Protein AF-A0A2W6DLB9-F1 (afdb_monomer)

Radius of gyration: 45.78 Å; Cα contacts (8 Å, |Δi|>4): 29; chains: 1; bounding box: 56×31×161 Å

Sequence (102 aa):
MRQTSEHCGEDTTGPRSRTVSHTREPVITGHLIYGLPRWHAYVLGLGTRPAVVRFQPGHHRAAAQLRRLDRDLAAQ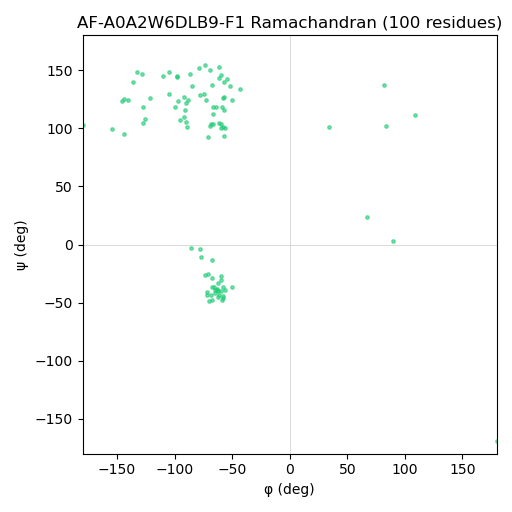RDQAPKPTASPKLVSVPSGAGRQEAA

Nearest PDB structures (foldseek):
  6yi5-assembly1_D  TM=2.978E-01  e=8.605E+00  Influenza C virus (C/Johannesburg/1/66)

Secondary structure (DSSP, 8-state):
--------------------------SS-HHHHHTSP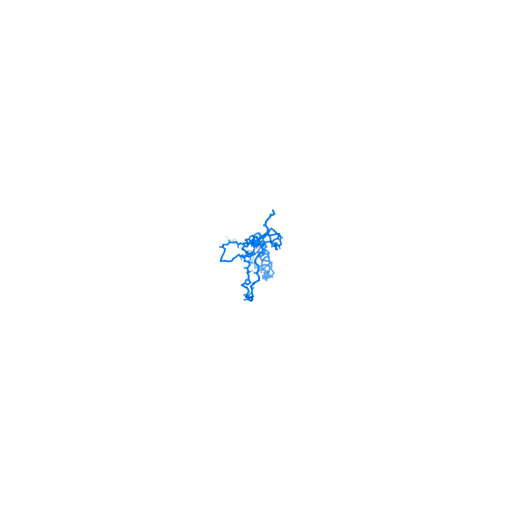TTEEEESSSSSS-EEEE---HHHHHHHHHHHHHHHHHHHHHTSPP--------------------

Mean predicted aligned error: 19.24 Å

Solvent-accessible surface area (backbone atoms only — not comparable to full-atom values): 7352 Å² total; per-residue (Å²): 144,83,87,87,90,80,82,90,85,82,91,70,91,67,81,79,82,76,85,81,80,88,78,90,73,73,94,72,47,73,68,61,65,72,68,47,60,91,54,51,45,83,43,76,78,87,52,99,56,78,43,80,43,81,59,75,62,66,67,61,54,52,54,55,50,50,56,48,52,55,49,52,52,51,53,51,61,74,63,51,76,74,88,76,73,79,81,80,78,77,79,74,82,81,87,77,86,82,90,79,89,131

Structure (mmCIF, N/CA/C/O backbone):
data_AF-A0A2W6DLB9-F1
#
_entry.id   AF-A0A2W6DLB9-F1
#
loop_
_atom_site.group_PDB
_atom_site.id
_atom_site.type_symbol
_atom_site.label_atom_id
_atom_site.label_alt_id
_atom_site.label_comp_id
_atom_site.label_asym_id
_atom_site.label_entity_id
_atom_site.label_seq_id
_atom_site.pdbx_PDB_ins_code
_atom_site.Cartn_x
_atom_site.Cartn_y
_atom_site.Cartn_z
_atom_site.occupancy
_atom_site.B_iso_or_equiv
_atom_site.auth_seq_id
_atom_site.auth_comp_id
_atom_site.auth_asym_id
_atom_site.auth_atom_id
_atom_site.pdbx_PDB_model_num
ATOM 1 N N . MET A 1 1 ? 26.158 7.597 -64.276 1.00 46.66 1 MET A N 1
ATOM 2 C CA . MET A 1 1 ? 25.719 6.495 -65.156 1.00 46.66 1 MET A CA 1
ATOM 3 C C . MET A 1 1 ? 26.923 5.618 -65.475 1.00 46.66 1 MET A C 1
ATOM 5 O O . MET A 1 1 ? 27.671 5.964 -66.374 1.00 46.66 1 MET A O 1
ATOM 9 N N . ARG A 1 2 ? 27.153 4.553 -64.695 1.00 45.69 2 ARG A N 1
ATOM 10 C CA . ARG A 1 2 ? 27.966 3.381 -65.066 1.00 45.69 2 ARG A CA 1
ATOM 11 C C . ARG A 1 2 ? 27.461 2.194 -64.243 1.00 45.69 2 ARG A C 1
ATOM 13 O O . ARG A 1 2 ? 27.724 2.113 -63.050 1.00 45.69 2 ARG A O 1
ATOM 20 N N . GLN A 1 3 ? 26.638 1.369 -64.883 1.00 43.78 3 GLN A N 1
ATOM 21 C CA . GLN A 1 3 ? 26.294 0.020 -64.445 1.00 43.78 3 GLN A CA 1
ATOM 22 C C . GLN A 1 3 ? 27.393 -0.917 -64.955 1.00 43.78 3 GLN A C 1
ATOM 24 O O . GLN A 1 3 ? 27.790 -0.802 -66.114 1.00 43.78 3 GLN A O 1
ATOM 29 N N . THR A 1 4 ? 27.850 -1.845 -64.122 1.00 52.97 4 THR A N 1
ATOM 30 C CA . THR A 1 4 ? 28.565 -3.044 -64.572 1.00 52.97 4 THR A CA 1
ATOM 31 C C . THR A 1 4 ? 27.835 -4.242 -63.992 1.00 52.97 4 THR A C 1
ATOM 33 O O . THR A 1 4 ? 27.812 -4.450 -62.781 1.00 52.97 4 THR A O 1
ATOM 36 N N . SER A 1 5 ? 27.145 -4.945 -64.882 1.00 58.06 5 SER A N 1
ATOM 37 C CA . SER A 1 5 ? 26.423 -6.185 -64.642 1.00 58.06 5 SER A CA 1
ATOM 38 C C . SER A 1 5 ? 27.358 -7.373 -64.836 1.00 58.06 5 SER A C 1
ATOM 40 O O . SER A 1 5 ? 27.878 -7.532 -65.936 1.00 58.06 5 SER A O 1
ATOM 42 N N . GLU A 1 6 ? 27.490 -8.236 -63.835 1.00 50.28 6 GLU A N 1
ATOM 43 C CA . GLU A 1 6 ? 28.024 -9.600 -63.968 1.00 50.28 6 GLU A CA 1
ATOM 44 C C . GLU A 1 6 ? 27.217 -10.458 -62.977 1.00 50.28 6 GLU A C 1
ATOM 46 O O . GLU A 1 6 ? 27.217 -10.182 -61.783 1.00 50.28 6 GLU A O 1
ATOM 51 N N . HIS A 1 7 ? 26.153 -11.111 -63.442 1.00 36.47 7 HIS A N 1
ATOM 52 C CA . HIS A 1 7 ? 26.039 -12.483 -63.961 1.00 36.47 7 HIS A CA 1
ATOM 53 C C . HIS A 1 7 ? 25.899 -13.572 -62.878 1.00 36.47 7 HIS A C 1
ATOM 55 O O . HIS A 1 7 ? 26.526 -13.538 -61.828 1.00 36.47 7 HIS A O 1
ATOM 61 N N . CYS A 1 8 ? 24.976 -14.487 -63.185 1.00 41.88 8 CYS A N 1
ATOM 62 C CA . CYS A 1 8 ? 24.370 -15.547 -62.382 1.00 41.88 8 CYS A CA 1
ATOM 63 C C . CYS A 1 8 ? 25.359 -16.510 -61.707 1.00 41.88 8 CYS A C 1
ATOM 65 O O . CYS A 1 8 ? 26.323 -16.949 -62.329 1.00 41.88 8 CYS A O 1
ATOM 67 N N . GLY A 1 9 ? 25.023 -16.916 -60.479 1.00 42.41 9 GLY A N 1
ATOM 68 C CA . GLY A 1 9 ? 25.630 -18.031 -59.760 1.00 42.41 9 GLY A CA 1
ATOM 69 C C . GLY A 1 9 ? 24.586 -18.730 -58.884 1.00 42.41 9 GLY A C 1
ATOM 70 O O . GLY A 1 9 ? 23.901 -18.093 -58.089 1.00 42.41 9 GLY A O 1
ATOM 71 N N . GLU A 1 10 ? 24.463 -20.026 -59.128 1.00 50.53 10 GLU A N 1
ATOM 72 C CA . GLU A 1 10 ? 23.517 -21.030 -58.642 1.00 50.53 10 GLU A CA 1
ATOM 73 C C . GLU A 1 10 ? 23.696 -21.374 -57.146 1.00 50.53 10 GLU A C 1
ATOM 75 O O . GLU A 1 10 ? 24.794 -21.277 -56.604 1.00 50.53 10 GLU A O 1
ATOM 80 N N . ASP A 1 11 ? 22.587 -21.749 -56.503 1.00 58.72 11 ASP A N 1
ATOM 81 C CA . ASP A 1 11 ? 22.421 -22.399 -55.195 1.00 58.72 11 ASP A CA 1
ATOM 82 C C . ASP A 1 11 ? 23.394 -22.076 -54.051 1.00 58.72 11 ASP A C 1
ATOM 84 O O . ASP A 1 11 ? 24.416 -22.721 -53.835 1.00 58.72 11 ASP A O 1
ATOM 88 N N . THR A 1 12 ? 22.939 -21.214 -53.141 1.00 51.41 12 THR A N 1
ATOM 89 C CA . THR A 1 12 ? 23.226 -21.383 -51.711 1.00 51.41 12 THR A CA 1
ATOM 90 C C . THR A 1 12 ? 22.018 -20.933 -50.900 1.00 51.41 12 THR A C 1
ATOM 92 O O . THR A 1 12 ? 21.535 -19.810 -51.031 1.00 51.41 12 THR A O 1
ATOM 95 N N . THR A 1 13 ? 21.520 -21.816 -50.028 1.00 63.22 13 THR A N 1
ATOM 96 C CA . THR A 1 13 ? 20.653 -21.428 -48.908 1.00 63.22 13 THR A CA 1
ATOM 97 C C . THR A 1 13 ? 21.430 -20.408 -48.082 1.00 63.22 13 THR A C 1
ATOM 99 O O . THR A 1 13 ? 22.273 -20.763 -47.261 1.00 63.22 13 THR A O 1
ATOM 102 N N . GLY A 1 14 ? 21.216 -19.128 -48.381 1.00 57.25 14 GLY A N 1
ATOM 103 C CA . GLY A 1 14 ? 21.934 -18.040 -47.742 1.00 57.25 14 GLY A CA 1
ATOM 104 C C . GLY A 1 14 ? 21.646 -18.035 -46.240 1.00 57.25 14 GLY A C 1
ATOM 105 O O . GLY A 1 14 ? 20.516 -18.332 -45.829 1.00 57.25 14 GLY A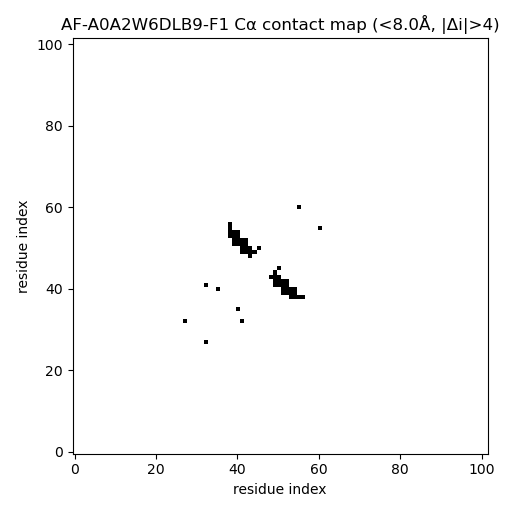 O 1
ATOM 106 N N . PRO A 1 15 ? 22.631 -17.704 -45.390 1.00 63.59 15 PRO A N 1
ATOM 107 C CA . PRO A 1 15 ? 22.380 -17.536 -43.970 1.00 63.59 15 PRO A CA 1
ATOM 108 C C . PRO A 1 15 ? 21.300 -16.463 -43.808 1.00 63.59 15 PRO A C 1
ATOM 110 O O . PRO A 1 15 ? 21.499 -15.312 -44.192 1.00 63.59 15 PRO A O 1
ATOM 113 N N . ARG A 1 16 ? 20.131 -16.838 -43.268 1.00 67.12 16 ARG A N 1
ATOM 114 C CA . ARG A 1 16 ? 19.078 -15.877 -42.913 1.00 67.12 16 ARG A CA 1
ATOM 115 C C . ARG A 1 16 ? 19.677 -14.917 -41.892 1.00 67.12 16 ARG A C 1
ATOM 117 O O . ARG A 1 16 ? 19.797 -15.256 -40.716 1.00 67.12 16 ARG A O 1
ATOM 124 N N . SER A 1 17 ? 20.086 -13.736 -42.343 1.00 67.56 17 SER A N 1
ATOM 125 C CA . SER A 1 17 ? 20.587 -12.679 -41.475 1.00 67.56 17 SER A CA 1
ATOM 126 C C . SER A 1 17 ? 19.472 -12.285 -40.510 1.00 67.56 17 SER A C 1
ATOM 128 O O . SER A 1 17 ? 18.491 -11.648 -40.888 1.00 67.56 17 SER A O 1
ATOM 130 N N . ARG A 1 18 ? 19.587 -12.716 -39.253 1.00 74.00 18 ARG A N 1
ATOM 131 C CA . ARG A 1 18 ? 18.703 -12.282 -38.174 1.00 74.00 18 ARG A CA 1
ATOM 132 C C . ARG A 1 18 ? 19.317 -11.035 -37.555 1.00 74.00 18 ARG A C 1
ATOM 134 O O . ARG A 1 18 ? 20.248 -11.133 -36.762 1.00 74.00 18 ARG A O 1
ATOM 141 N N . THR A 1 19 ? 18.800 -9.868 -37.915 1.00 72.69 19 THR A N 1
ATOM 142 C CA . THR A 1 19 ? 19.166 -8.613 -37.256 1.00 72.69 19 THR A CA 1
ATOM 143 C C . THR A 1 19 ? 18.654 -8.656 -35.818 1.00 72.69 19 THR A C 1
ATOM 145 O O . THR A 1 19 ? 17.447 -8.694 -35.583 1.00 72.69 19 THR A O 1
ATOM 148 N N . VAL A 1 20 ? 19.565 -8.705 -34.847 1.00 75.62 20 VAL A N 1
ATOM 149 C CA . VAL A 1 20 ? 19.229 -8.612 -33.422 1.00 75.62 20 VAL A CA 1
ATOM 150 C C . VAL A 1 20 ? 19.389 -7.156 -33.007 1.00 75.62 20 VAL A C 1
ATOM 152 O O . VAL A 1 20 ? 20.502 -6.646 -32.919 1.00 75.62 20 VAL A O 1
ATOM 155 N N . SER A 1 21 ? 18.274 -6.467 -32.779 1.00 73.06 21 SER A N 1
ATOM 156 C CA . SER A 1 21 ? 18.275 -5.119 -32.213 1.00 73.06 21 SER A CA 1
ATOM 157 C C . SER A 1 21 ? 18.206 -5.201 -30.690 1.00 73.06 21 SER A C 1
ATOM 159 O O . SER A 1 21 ? 17.255 -5.754 -30.136 1.00 73.06 21 SER A O 1
ATOM 161 N N . HIS A 1 22 ? 19.196 -4.631 -30.009 1.00 72.50 22 HIS A N 1
ATOM 162 C CA . HIS A 1 22 ? 19.159 -4.453 -28.562 1.00 72.50 22 HIS A CA 1
ATOM 163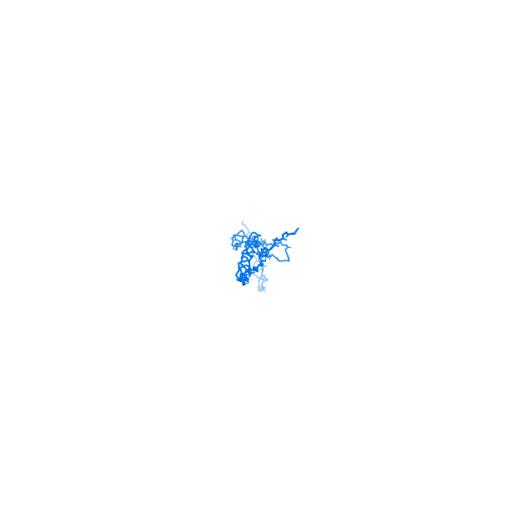 C C . HIS A 1 22 ? 18.536 -3.096 -28.234 1.00 72.50 22 HIS A C 1
ATOM 165 O O . HIS A 1 22 ? 19.185 -2.062 -28.384 1.00 72.50 22 HIS A O 1
ATOM 171 N N . TH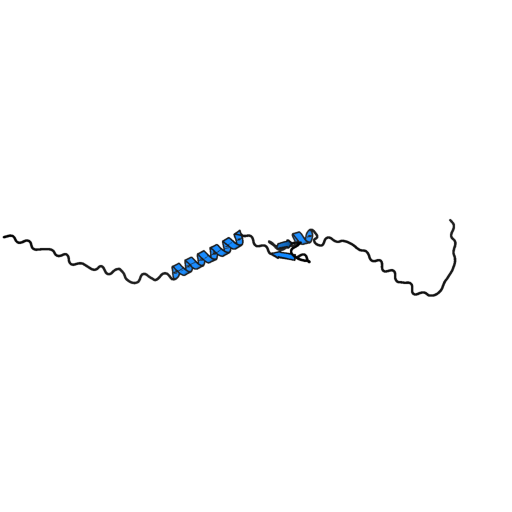R A 1 23 ? 17.294 -3.103 -27.758 1.00 75.62 23 THR A N 1
ATOM 172 C CA . THR A 1 23 ? 16.613 -1.897 -27.269 1.00 75.62 23 THR A CA 1
ATOM 173 C C . THR A 1 23 ? 16.580 -1.929 -25.746 1.00 75.62 23 THR A C 1
ATOM 175 O O . THR A 1 23 ? 16.202 -2.935 -25.146 1.00 75.62 23 THR A O 1
ATOM 178 N N . ARG A 1 24 ? 16.998 -0.834 -25.100 1.00 77.31 24 ARG A N 1
ATOM 179 C CA . ARG A 1 24 ? 16.809 -0.645 -23.657 1.00 77.31 24 ARG A CA 1
ATOM 180 C C . ARG A 1 24 ? 15.491 0.082 -23.435 1.00 77.31 24 ARG A C 1
ATOM 182 O O . ARG A 1 24 ? 15.389 1.262 -23.753 1.00 77.31 24 ARG A O 1
ATOM 189 N N . GLU A 1 25 ? 14.507 -0.619 -22.889 1.00 72.06 25 GLU A N 1
ATOM 190 C CA . GLU A 1 25 ? 13.215 -0.036 -22.532 1.00 72.06 25 GLU A CA 1
ATOM 191 C C . GLU A 1 25 ? 13.166 0.308 -21.038 1.00 72.06 25 GLU A C 1
ATOM 193 O O . GLU A 1 25 ? 13.756 -0.402 -20.213 1.00 72.06 25 GLU A O 1
ATOM 198 N N . PRO A 1 26 ? 12.477 1.395 -20.654 1.00 68.62 26 PRO A N 1
ATOM 199 C CA . PRO A 1 26 ? 12.244 1.685 -19.251 1.00 68.62 26 PRO A CA 1
ATOM 200 C C . PRO A 1 26 ? 11.382 0.576 -18.635 1.00 68.62 26 PRO A C 1
ATOM 202 O O . PRO A 1 26 ? 10.229 0.393 -19.011 1.00 68.62 26 PRO A O 1
ATOM 205 N N . VAL A 1 27 ? 11.932 -0.122 -17.636 1.00 69.25 27 VAL A N 1
ATOM 206 C CA . VAL A 1 27 ? 11.240 -1.195 -16.892 1.00 69.25 27 VAL A CA 1
ATOM 207 C C . VAL A 1 27 ? 9.971 -0.680 -16.199 1.00 69.25 27 VAL A C 1
ATOM 209 O O . VAL A 1 27 ? 9.026 -1.434 -15.987 1.00 69.25 27 VAL A O 1
ATOM 212 N N . ILE A 1 28 ? 9.940 0.612 -15.856 1.00 66.88 28 ILE A N 1
ATOM 213 C CA . ILE A 1 28 ? 8.775 1.286 -15.283 1.00 66.88 28 ILE A CA 1
ATOM 214 C C . ILE A 1 28 ? 8.488 2.539 -16.110 1.00 66.88 28 ILE A C 1
ATOM 216 O O . ILE A 1 28 ? 9.181 3.548 -16.005 1.00 66.88 28 ILE A O 1
ATOM 220 N N . THR A 1 29 ? 7.457 2.475 -16.946 1.00 70.19 29 THR A N 1
ATOM 221 C CA . THR A 1 29 ? 6.909 3.637 -17.654 1.00 70.19 29 THR A CA 1
ATOM 222 C C . THR A 1 29 ? 6.011 4.444 -16.713 1.00 70.19 29 THR A C 1
ATOM 224 O O . THR A 1 29 ? 5.386 3.872 -15.822 1.00 70.19 29 THR A O 1
ATOM 227 N N . GLY A 1 30 ? 5.869 5.758 -16.924 1.00 66.12 30 GLY A N 1
ATOM 228 C CA . GLY A 1 30 ? 5.021 6.617 -16.082 1.00 66.12 30 GLY A CA 1
ATOM 229 C C . GLY A 1 30 ? 3.596 6.079 -15.870 1.00 66.12 30 GLY A C 1
ATOM 230 O O . GLY A 1 30 ? 3.085 6.129 -14.756 1.00 66.12 30 GLY A O 1
ATOM 231 N N . HIS A 1 31 ? 2.991 5.454 -16.889 1.00 71.69 31 HIS A N 1
ATOM 232 C CA . HIS A 1 31 ? 1.677 4.804 -16.775 1.00 71.69 31 HIS A CA 1
ATOM 233 C C . HIS A 1 31 ? 1.626 3.706 -15.695 1.00 71.69 31 HIS A C 1
ATOM 235 O O . HIS A 1 31 ? 0.636 3.601 -14.975 1.00 71.69 31 HIS A O 1
ATOM 241 N N . LEU A 1 32 ? 2.706 2.937 -15.517 1.00 72.69 32 LEU A N 1
ATOM 242 C CA . LEU A 1 32 ? 2.793 1.904 -14.482 1.00 72.69 32 LEU A CA 1
ATOM 243 C C . LEU A 1 32 ? 2.821 2.498 -13.070 1.00 72.69 32 LEU A C 1
ATOM 245 O O . LEU A 1 32 ? 2.340 1.855 -12.145 1.00 72.69 32 LEU A O 1
ATOM 249 N N . ILE A 1 33 ? 3.341 3.717 -12.900 1.00 72.31 33 ILE A N 1
ATOM 250 C CA . ILE A 1 33 ? 3.350 4.422 -11.610 1.00 72.31 33 ILE A CA 1
ATOM 251 C C . ILE A 1 33 ? 1.933 4.892 -11.260 1.00 72.31 33 ILE A C 1
ATOM 253 O O . ILE A 1 33 ? 1.488 4.711 -10.129 1.00 72.31 33 ILE A O 1
ATOM 257 N N . TYR A 1 34 ? 1.201 5.440 -12.236 1.00 75.88 34 TYR A N 1
ATOM 258 C CA . TYR A 1 34 ? -0.175 5.910 -12.039 1.00 75.88 34 TYR A CA 1
ATOM 259 C C . TYR A 1 34 ? -1.204 4.779 -11.919 1.00 75.88 34 TYR A C 1
ATOM 261 O O . TYR A 1 34 ? -2.235 4.964 -11.279 1.00 75.88 34 TYR A O 1
ATOM 269 N N . GLY A 1 35 ? -0.932 3.610 -12.504 1.00 81.56 35 GLY A N 1
ATOM 270 C CA . GLY A 1 35 ? -1.791 2.430 -12.400 1.00 81.56 35 GLY A CA 1
ATOM 271 C C . GLY A 1 35 ? -1.662 1.662 -11.080 1.00 81.56 35 GLY A C 1
ATOM 272 O O . GLY A 1 35 ? -2.381 0.683 -10.876 1.00 81.56 35 GLY A O 1
ATOM 273 N N . LEU A 1 36 ? -0.752 2.060 -10.184 1.00 82.81 36 LEU A N 1
ATOM 274 C CA . LEU A 1 36 ? -0.587 1.368 -8.911 1.00 82.81 36 LEU A CA 1
ATOM 275 C C . LEU A 1 36 ? -1.814 1.550 -8.006 1.00 82.81 36 LEU A C 1
ATOM 277 O O . LEU A 1 36 ? -2.309 2.670 -7.845 1.00 82.81 36 LEU A O 1
ATOM 281 N N . PRO A 1 37 ? -2.275 0.482 -7.325 1.00 83.00 37 PRO A N 1
ATOM 282 C CA . PRO A 1 37 ? -3.308 0.631 -6.317 1.00 83.00 37 PRO A CA 1
ATOM 283 C C . PRO A 1 37 ? -2.822 1.541 -5.186 1.00 83.00 37 PRO A C 1
ATOM 285 O O . PRO A 1 37 ? -1.628 1.602 -4.872 1.00 83.00 37 PRO A O 1
ATOM 288 N N . ARG A 1 38 ? -3.758 2.217 -4.512 1.00 84.56 38 ARG A N 1
ATOM 289 C CA . ARG A 1 38 ? -3.421 3.135 -3.417 1.00 84.56 38 ARG A CA 1
ATOM 290 C C . ARG A 1 38 ? -2.519 2.445 -2.388 1.00 84.56 38 ARG A C 1
ATOM 292 O O . ARG A 1 38 ? -2.761 1.296 -2.015 1.00 84.56 38 ARG A O 1
ATOM 299 N N . TRP A 1 39 ? -1.494 3.166 -1.937 1.00 86.88 39 TRP A N 1
ATOM 300 C CA . TRP A 1 39 ? -0.485 2.687 -0.986 1.00 86.88 39 TRP A CA 1
ATOM 301 C C . TRP A 1 39 ? 0.441 1.575 -1.498 1.00 86.88 39 TRP A C 1
ATOM 303 O O . TRP A 1 39 ? 1.001 0.836 -0.694 1.00 86.88 39 TRP A O 1
ATOM 313 N N . HIS A 1 40 ? 0.629 1.445 -2.808 1.00 89.06 40 HIS A N 1
ATOM 314 C CA . HIS A 1 40 ? 1.657 0.570 -3.372 1.00 89.06 40 HIS A CA 1
ATOM 315 C C . HIS A 1 40 ? 2.830 1.397 -3.889 1.00 89.06 40 HIS A C 1
ATOM 317 O O . HIS A 1 40 ? 2.652 2.530 -4.332 1.00 89.06 40 HIS A O 1
ATOM 323 N N . ALA A 1 41 ? 4.030 0.831 -3.816 1.00 84.50 41 ALA A N 1
ATOM 324 C CA . ALA A 1 41 ? 5.246 1.450 -4.319 1.00 84.50 41 ALA A CA 1
ATOM 325 C C . ALA A 1 41 ? 6.084 0.420 -5.075 1.00 84.50 41 ALA A C 1
ATOM 327 O O . ALA A 1 41 ? 6.214 -0.724 -4.634 1.00 84.50 41 ALA A O 1
ATOM 328 N N . TYR A 1 42 ? 6.678 0.835 -6.192 1.00 84.69 42 TYR A N 1
ATOM 329 C CA . TYR A 1 42 ? 7.764 0.083 -6.809 1.00 84.69 42 TYR A CA 1
ATOM 330 C C . TYR A 1 42 ? 9.049 0.351 -6.038 1.00 84.69 42 TYR A C 1
ATOM 332 O O . TYR A 1 42 ? 9.419 1.505 -5.827 1.00 84.69 42 TYR A O 1
ATOM 340 N N . VAL A 1 43 ? 9.736 -0.712 -5.638 1.00 83.50 43 VAL A N 1
ATOM 341 C CA . VAL A 1 43 ? 11.021 -0.616 -4.954 1.00 83.50 43 VAL A CA 1
ATOM 342 C C . VAL A 1 43 ? 12.068 -1.359 -5.764 1.00 83.50 43 VAL A C 1
ATOM 344 O O . VAL A 1 43 ? 11.917 -2.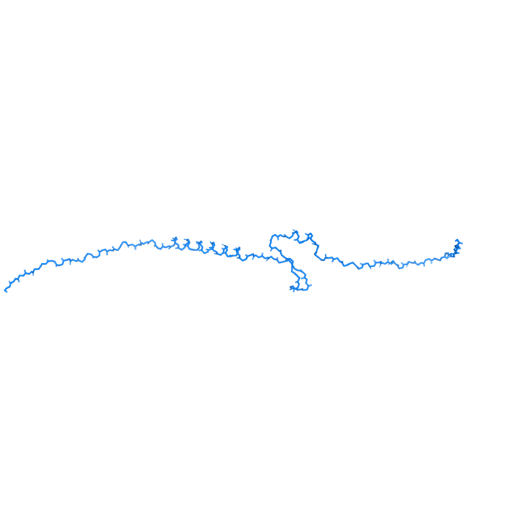534 -6.112 1.00 83.50 43 VAL A O 1
ATOM 347 N N . LEU A 1 44 ? 13.141 -0.638 -6.062 1.00 83.50 44 LEU A N 1
ATOM 348 C CA . LEU A 1 44 ? 14.361 -1.163 -6.653 1.00 83.50 44 LEU A CA 1
ATOM 349 C C . LEU A 1 44 ? 15.374 -1.396 -5.528 1.00 83.50 44 LEU A C 1
ATOM 351 O O . LEU A 1 44 ? 15.420 -0.629 -4.570 1.00 83.50 44 LEU A O 1
ATOM 355 N N . GLY A 1 45 ? 16.179 -2.454 -5.632 1.00 77.94 45 GLY A N 1
ATOM 356 C CA . GLY A 1 45 ? 17.263 -2.715 -4.676 1.00 77.94 45 GLY A CA 1
ATOM 357 C C . GLY A 1 45 ? 16.900 -3.557 -3.447 1.00 77.94 45 GLY A C 1
ATOM 358 O O . GLY A 1 45 ? 17.773 -3.804 -2.627 1.00 77.94 45 GLY A O 1
ATOM 359 N N . LEU A 1 46 ? 15.665 -4.067 -3.329 1.00 76.12 46 LEU A N 1
ATOM 360 C CA . LEU A 1 46 ? 15.323 -5.092 -2.320 1.00 76.12 46 LEU A CA 1
ATOM 361 C C . LEU A 1 46 ? 15.807 -6.503 -2.699 1.00 76.12 46 LEU A C 1
ATOM 363 O O . LEU A 1 46 ? 15.745 -7.420 -1.887 1.00 76.12 46 LEU A O 1
ATOM 367 N N . GLY A 1 47 ? 16.268 -6.692 -3.935 1.00 75.69 47 GLY A N 1
ATOM 368 C CA . GLY A 1 47 ? 16.763 -7.962 -4.447 1.00 75.69 47 GLY A CA 1
ATOM 369 C C . GLY A 1 47 ? 17.216 -7.840 -5.898 1.00 75.69 47 GLY A C 1
ATOM 370 O O . GLY A 1 47 ? 17.291 -6.745 -6.454 1.00 75.69 47 GLY A O 1
ATOM 371 N N . THR A 1 48 ? 17.482 -8.980 -6.534 1.00 82.94 48 THR A N 1
ATOM 372 C CA . THR A 1 48 ? 17.914 -9.055 -7.943 1.00 82.94 48 THR A CA 1
ATOM 373 C C . THR A 1 48 ? 16.833 -8.636 -8.940 1.00 82.94 48 THR A C 1
ATOM 375 O O . THR A 1 48 ? 17.130 -8.432 -10.116 1.00 82.94 48 THR A O 1
ATOM 378 N N . ARG A 1 49 ? 15.578 -8.516 -8.492 1.00 80.44 49 ARG A N 1
ATOM 379 C CA . ARG A 1 49 ? 14.425 -8.135 -9.311 1.00 80.44 49 ARG A CA 1
ATOM 380 C C . ARG A 1 49 ? 13.661 -6.971 -8.671 1.00 80.44 49 ARG A C 1
ATOM 382 O O . ARG A 1 49 ? 13.593 -6.905 -7.442 1.00 80.44 49 ARG A O 1
ATOM 389 N N . PRO A 1 50 ? 13.068 -6.076 -9.481 1.00 78.94 50 PRO A N 1
ATOM 390 C CA . PRO A 1 50 ? 12.146 -5.059 -8.982 1.00 78.94 50 PRO A CA 1
ATOM 391 C C . PRO A 1 50 ? 10.940 -5.713 -8.295 1.00 78.94 50 PRO A C 1
ATOM 393 O O . PRO A 1 50 ? 10.473 -6.767 -8.730 1.00 78.94 50 PRO A O 1
ATOM 396 N N . ALA A 1 51 ? 10.414 -5.074 -7.248 1.00 81.81 51 ALA A N 1
ATOM 397 C CA . ALA A 1 51 ? 9.245 -5.559 -6.517 1.00 81.81 51 ALA A CA 1
ATOM 398 C C . ALA A 1 51 ? 8.220 -4.442 -6.286 1.00 81.81 51 ALA A C 1
ATOM 400 O O . ALA A 1 51 ? 8.582 -3.277 -6.116 1.00 81.81 51 ALA A O 1
ATOM 401 N N . VAL A 1 52 ? 6.938 -4.810 -6.242 1.00 83.94 52 VAL A N 1
ATOM 402 C CA . VAL A 1 52 ? 5.860 -3.932 -5.770 1.00 83.94 52 VAL A CA 1
ATOM 403 C C . VAL A 1 52 ? 5.590 -4.265 -4.314 1.00 83.94 52 VAL A C 1
ATOM 405 O O . VAL A 1 52 ? 5.273 -5.406 -3.983 1.00 83.94 52 VAL A O 1
ATOM 408 N N . VAL A 1 53 ? 5.693 -3.268 -3.444 1.00 83.25 53 VAL A N 1
ATOM 409 C CA . VAL A 1 53 ? 5.403 -3.423 -2.019 1.00 83.25 53 VAL A CA 1
ATOM 410 C C . VAL A 1 53 ? 4.132 -2.677 -1.656 1.00 83.25 53 VAL A C 1
ATOM 412 O O . VAL A 1 53 ? 3.850 -1.596 -2.177 1.00 83.25 53 VAL A O 1
ATOM 415 N N . ARG A 1 54 ? 3.371 -3.248 -0.723 1.00 88.25 54 ARG A N 1
ATOM 416 C CA . ARG A 1 54 ? 2.226 -2.578 -0.110 1.00 88.25 54 ARG A CA 1
ATOM 417 C C . ARG A 1 54 ? 2.688 -1.836 1.137 1.00 88.25 54 ARG A C 1
ATOM 419 O O . ARG A 1 54 ? 3.091 -2.454 2.120 1.00 88.25 54 ARG A O 1
ATOM 426 N N . PHE A 1 55 ? 2.583 -0.519 1.109 1.00 85.62 55 PHE A N 1
ATOM 427 C CA . PHE A 1 55 ? 2.755 0.346 2.264 1.00 85.62 55 PHE A CA 1
ATOM 428 C C . PHE A 1 55 ? 1.425 0.487 3.015 1.00 85.62 55 PHE A C 1
ATOM 430 O O . PHE A 1 55 ? 0.348 0.483 2.426 1.00 85.62 55 PHE A O 1
ATOM 437 N N . GLN A 1 56 ? 1.477 0.613 4.337 1.00 85.12 56 GLN A N 1
ATOM 438 C CA . GLN A 1 56 ? 0.316 0.990 5.135 1.00 85.12 56 GLN A CA 1
ATOM 439 C C . GLN A 1 56 ? 0.723 2.176 6.006 1.00 85.12 56 GLN A C 1
ATOM 441 O O . GLN A 1 56 ? 1.612 2.010 6.844 1.00 85.12 56 GLN A O 1
ATOM 446 N N . PRO A 1 57 ? 0.090 3.351 5.851 1.00 83.81 57 PRO A N 1
ATOM 447 C CA . PRO A 1 57 ? 0.411 4.499 6.684 1.00 83.81 57 PRO A CA 1
ATOM 448 C C . PRO A 1 57 ? 0.248 4.186 8.172 1.00 83.81 57 PRO A C 1
ATOM 450 O O . PRO A 1 57 ? -0.722 3.538 8.578 1.00 83.81 57 PRO A O 1
ATOM 453 N N . GLY A 1 58 ? 1.170 4.689 8.996 1.00 87.19 58 GLY A N 1
ATOM 454 C CA . GLY A 1 58 ? 1.179 4.428 10.439 1.00 87.19 58 GLY A CA 1
ATOM 455 C C . GLY A 1 58 ? -0.131 4.817 11.132 1.00 87.19 58 GLY A C 1
ATOM 456 O O . GLY A 1 58 ? -0.639 4.053 11.950 1.00 87.19 58 GLY A O 1
ATOM 457 N N . HIS A 1 59 ? -0.748 5.935 10.734 1.00 86.62 59 HIS A N 1
ATOM 458 C CA . HIS A 1 59 ? -2.026 6.386 11.299 1.00 86.62 59 HIS A CA 1
ATOM 459 C C . HIS A 1 59 ? -3.175 5.393 11.051 1.00 86.62 59 HIS A C 1
ATOM 461 O O . HIS A 1 59 ? -4.035 5.223 11.911 1.00 86.62 59 HIS A O 1
ATOM 467 N N . HIS A 1 60 ? -3.180 4.677 9.918 1.00 87.69 60 HIS A N 1
ATOM 468 C CA . HIS A 1 60 ? -4.175 3.634 9.659 1.00 87.69 60 HIS A CA 1
ATOM 469 C C . HIS A 1 60 ? -3.999 2.437 10.597 1.00 87.69 60 HIS A C 1
ATOM 471 O O . HIS A 1 60 ? -4.993 1.858 11.037 1.00 87.69 60 HIS A O 1
ATOM 477 N N . ARG A 1 61 ? -2.752 2.072 10.927 1.00 87.69 61 ARG A N 1
ATOM 478 C CA . ARG A 1 61 ? -2.478 1.032 11.929 1.00 87.69 61 ARG A CA 1
ATOM 479 C C . ARG A 1 61 ? -2.891 1.483 13.325 1.00 87.69 61 ARG A C 1
ATOM 481 O O . ARG A 1 61 ? -3.610 0.750 13.996 1.00 87.69 61 ARG A O 1
ATOM 488 N N . ALA A 1 62 ? -2.511 2.697 13.718 1.00 92.31 62 ALA A N 1
ATOM 489 C CA . ALA A 1 62 ? -2.869 3.268 15.013 1.00 92.31 62 ALA A CA 1
ATOM 490 C C . ALA A 1 62 ? -4.393 3.335 15.203 1.00 92.31 62 ALA A C 1
ATOM 492 O O . ALA A 1 62 ? -4.906 2.875 16.217 1.00 92.31 62 ALA A O 1
ATOM 493 N N . ALA A 1 63 ? -5.134 3.800 14.192 1.00 92.62 63 ALA A N 1
ATOM 494 C CA . ALA A 1 63 ? -6.593 3.849 14.237 1.00 92.62 63 ALA A CA 1
ATOM 495 C C . ALA A 1 63 ? -7.229 2.456 14.378 1.00 92.62 63 ALA A C 1
ATOM 497 O O . ALA A 1 63 ? -8.196 2.289 15.117 1.00 92.62 63 ALA A O 1
ATOM 498 N N . ALA A 1 64 ? -6.701 1.444 13.684 1.00 92.00 64 ALA A N 1
ATOM 499 C CA . ALA A 1 64 ? -7.185 0.073 13.828 1.00 92.00 64 ALA A CA 1
ATOM 500 C C . ALA A 1 64 ? -6.916 -0.486 15.234 1.00 92.00 64 ALA A C 1
ATOM 502 O O . ALA A 1 64 ? -7.744 -1.221 15.766 1.00 92.00 64 ALA A O 1
ATOM 503 N N . GLN A 1 65 ? -5.777 -0.131 15.828 1.00 93.19 65 GLN A N 1
ATOM 504 C CA . GLN A 1 65 ? -5.395 -0.564 17.167 1.00 93.19 65 GLN A CA 1
ATOM 505 C C . GLN A 1 65 ? -6.226 0.128 18.250 1.00 93.19 65 GLN A C 1
ATOM 507 O O . GLN A 1 65 ? -6.705 -0.548 19.153 1.00 93.19 65 GLN A O 1
ATOM 512 N N . LEU A 1 66 ? -6.496 1.427 18.102 1.00 94.75 66 LEU A N 1
ATOM 513 C CA . LEU A 1 66 ? -7.372 2.171 19.006 1.00 94.75 66 LEU A CA 1
ATOM 514 C C . LEU A 1 66 ? -8.778 1.559 19.052 1.00 94.75 66 LEU A C 1
ATOM 516 O O . LEU A 1 66 ? -9.266 1.228 20.122 1.00 94.75 66 LEU A O 1
ATOM 520 N N . ARG A 1 67 ? -9.372 1.260 17.889 1.00 93.25 67 ARG A N 1
ATOM 521 C CA . ARG A 1 67 ? -10.689 0.597 17.826 1.00 93.25 67 ARG A CA 1
ATOM 522 C C . ARG A 1 67 ? -10.726 -0.776 18.500 1.00 93.25 67 ARG A C 1
ATOM 524 O O . ARG A 1 67 ? -11.792 -1.209 18.927 1.00 93.25 67 ARG A O 1
ATOM 531 N N . ARG A 1 68 ? -9.605 -1.507 18.505 1.00 93.31 68 ARG A N 1
ATOM 532 C CA . ARG A 1 68 ? -9.512 -2.797 19.209 1.00 93.31 68 ARG A CA 1
ATOM 533 C C . ARG A 1 68 ? -9.533 -2.568 20.713 1.00 93.31 68 ARG A C 1
ATOM 535 O O . ARG A 1 68 ? -10.366 -3.162 21.378 1.00 93.31 68 ARG A O 1
ATOM 542 N N . LEU A 1 69 ? -8.714 -1.639 21.200 1.00 94.88 69 LEU A N 1
ATOM 543 C CA . LEU A 1 69 ? -8.683 -1.264 22.613 1.00 94.88 69 LEU A CA 1
ATOM 544 C C . LEU A 1 69 ? -10.048 -0.770 23.104 1.00 94.88 69 LEU A C 1
ATOM 546 O O . LEU A 1 69 ? -10.507 -1.222 24.145 1.00 94.88 69 LEU A O 1
ATOM 550 N N . ASP A 1 70 ? -10.731 0.081 22.335 1.00 94.06 70 ASP A N 1
ATOM 551 C CA . ASP A 1 70 ? -12.072 0.569 22.683 1.00 94.06 70 ASP A CA 1
ATOM 552 C C . ASP A 1 70 ? -13.081 -0.580 22.828 1.00 94.06 70 ASP A C 1
ATOM 554 O O . ASP A 1 70 ? -13.912 -0.586 23.736 1.00 94.06 70 ASP A O 1
ATOM 558 N N . ARG A 1 71 ? -13.000 -1.580 21.943 1.00 93.19 71 ARG A N 1
ATOM 559 C CA . ARG A 1 71 ? -13.858 -2.768 21.996 1.00 93.19 71 ARG A CA 1
ATOM 560 C C . ARG A 1 71 ? -13.538 -3.642 23.202 1.00 93.19 71 ARG A C 1
ATOM 562 O O . ARG A 1 71 ? -14.461 -4.122 23.851 1.00 93.19 71 ARG A O 1
ATOM 569 N N . ASP A 1 72 ? -12.259 -3.846 23.484 1.00 92.31 72 ASP A N 1
ATOM 570 C CA . ASP A 1 72 ? -11.815 -4.661 24.612 1.00 92.31 72 ASP A CA 1
ATOM 571 C C . ASP A 1 72 ? -12.232 -4.004 25.938 1.00 92.31 72 ASP A C 1
ATOM 573 O O . ASP A 1 72 ? -12.775 -4.671 26.817 1.00 92.31 72 ASP A O 1
ATOM 577 N N . LEU A 1 73 ? -12.094 -2.678 26.040 1.00 90.56 73 LEU A N 1
ATOM 578 C CA . LEU A 1 73 ? -12.577 -1.884 27.172 1.00 90.56 73 LEU A CA 1
ATOM 579 C C . LEU A 1 73 ? -14.099 -1.974 27.335 1.00 90.56 73 LEU A C 1
ATOM 581 O O . LEU A 1 73 ? -14.590 -2.132 28.454 1.00 90.56 73 LEU A O 1
ATOM 585 N N . ALA A 1 74 ? -14.857 -1.899 26.238 1.00 88.44 74 ALA A N 1
ATOM 586 C CA . ALA A 1 74 ? -16.306 -2.082 26.276 1.00 88.44 74 ALA A CA 1
ATOM 587 C C . ALA A 1 74 ? -16.683 -3.491 26.766 1.00 88.44 74 ALA A C 1
ATOM 589 O O . ALA A 1 74 ? -17.500 -3.62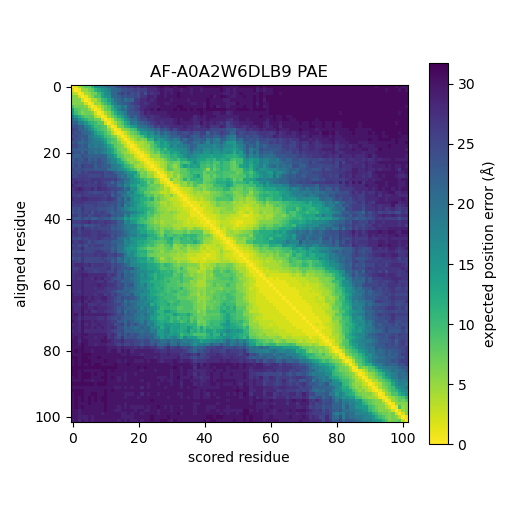7 27.673 1.00 88.44 74 ALA A O 1
ATOM 590 N N . ALA A 1 75 ? -16.019 -4.530 26.255 1.00 87.81 75 ALA A N 1
ATOM 591 C CA . ALA A 1 75 ? -16.247 -5.908 26.680 1.00 87.81 75 ALA A CA 1
ATOM 592 C C . ALA A 1 75 ? -15.901 -6.132 28.164 1.00 87.81 75 ALA A C 1
ATOM 594 O O . ALA A 1 75 ? -16.622 -6.839 28.866 1.00 87.81 75 ALA A O 1
ATOM 595 N N . GLN A 1 76 ? -14.833 -5.505 28.668 1.00 84.81 76 GLN A N 1
ATOM 596 C CA . GLN A 1 76 ? -14.495 -5.541 30.094 1.00 84.81 76 GLN A CA 1
ATOM 597 C C . GLN A 1 76 ? -15.552 -4.852 30.958 1.00 84.81 76 GLN A C 1
ATOM 599 O O . GLN A 1 76 ? -15.872 -5.341 32.040 1.00 84.81 76 GLN A O 1
ATOM 604 N N . ARG A 1 77 ? -16.110 -3.730 30.490 1.00 82.06 77 ARG A N 1
ATOM 605 C CA . ARG A 1 77 ? -17.189 -3.029 31.193 1.00 82.06 77 ARG A CA 1
ATOM 606 C C . ARG A 1 77 ? -18.445 -3.891 31.298 1.00 82.06 77 ARG A C 1
ATOM 608 O O . ARG A 1 77 ? -19.074 -3.898 32.352 1.00 82.06 77 ARG A O 1
ATOM 615 N N . ASP A 1 78 ? -18.769 -4.642 30.252 1.00 80.62 78 ASP A N 1
ATOM 616 C CA . ASP A 1 78 ? -19.916 -5.556 30.245 1.00 80.62 78 ASP A CA 1
ATOM 617 C C . ASP A 1 78 ? -19.693 -6.793 31.135 1.00 80.62 78 ASP A C 1
ATOM 619 O O . ASP A 1 78 ? -20.648 -7.370 31.654 1.00 80.62 78 ASP A O 1
ATOM 623 N N . GLN A 1 79 ? -18.433 -7.179 31.359 1.00 74.12 79 GLN A N 1
ATOM 624 C CA . GLN A 1 79 ? -18.045 -8.249 32.285 1.00 74.12 79 GLN A CA 1
ATOM 625 C C . GLN A 1 79 ? -17.873 -7.785 33.737 1.00 74.12 79 GLN A C 1
ATOM 627 O O . GLN A 1 79 ? -17.597 -8.618 34.605 1.00 74.12 79 GLN A O 1
ATOM 632 N N . ALA A 1 80 ? -18.027 -6.489 34.030 1.00 71.50 80 ALA A N 1
ATOM 633 C CA . ALA A 1 80 ? -17.922 -5.998 35.395 1.00 71.50 80 ALA A CA 1
ATOM 634 C C . ALA A 1 80 ? -18.937 -6.743 36.285 1.00 71.50 80 ALA A C 1
ATOM 636 O O . ALA A 1 80 ? -20.128 -6.791 35.951 1.00 71.50 80 ALA A O 1
ATOM 637 N N . PRO A 1 81 ? -18.498 -7.348 37.406 1.00 67.31 81 PRO A N 1
ATOM 638 C CA . PRO A 1 81 ? -19.402 -8.084 38.272 1.00 67.31 81 PRO A CA 1
ATOM 639 C C . PRO A 1 81 ? -20.512 -7.142 38.736 1.00 67.31 81 PRO A C 1
ATOM 641 O O . PRO A 1 81 ? -20.238 -6.072 39.283 1.00 67.31 81 PRO A O 1
ATOM 644 N N . LYS A 1 82 ? -21.777 -7.535 38.518 1.00 67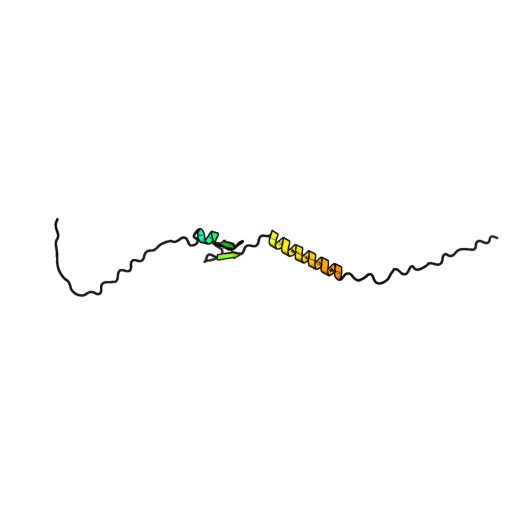.56 82 LYS A N 1
ATOM 645 C CA . LYS A 1 82 ? -22.921 -6.857 39.141 1.00 67.56 82 LYS A CA 1
ATOM 646 C C . LYS A 1 82 ? -22.616 -6.752 40.637 1.00 67.56 82 LYS A C 1
ATOM 648 O O . LYS A 1 82 ? -22.353 -7.805 41.229 1.00 67.56 82 LYS A O 1
ATOM 653 N N . PRO A 1 83 ? -22.636 -5.549 41.247 1.00 63.31 83 PRO A N 1
ATOM 654 C CA . PRO A 1 83 ? -22.393 -5.402 42.673 1.00 63.31 83 PRO A CA 1
ATOM 655 C C . PRO A 1 83 ? -23.433 -6.244 43.406 1.00 63.31 83 PRO A C 1
ATOM 657 O O . PRO A 1 83 ? -24.612 -5.904 43.482 1.00 63.31 83 PRO A O 1
ATOM 660 N N . THR A 1 84 ? -22.996 -7.414 43.854 1.00 62.00 84 THR A N 1
ATOM 661 C CA . THR A 1 84 ? -23.802 -8.329 44.641 1.00 62.00 84 THR A CA 1
ATOM 662 C C . THR A 1 84 ? -23.519 -7.974 46.086 1.00 62.00 84 THR A C 1
ATOM 664 O O . THR A 1 84 ? -22.363 -7.936 46.497 1.00 62.00 84 THR A O 1
ATOM 667 N N . ALA A 1 85 ? -24.601 -7.730 46.817 1.00 60.53 85 ALA A N 1
ATOM 668 C CA . ALA A 1 85 ? -24.675 -7.309 48.210 1.00 60.53 85 ALA A CA 1
ATOM 669 C C . ALA A 1 85 ? -24.528 -5.798 48.447 1.00 60.53 85 ALA A C 1
ATOM 671 O O . ALA A 1 85 ? -23.442 -5.228 48.519 1.00 60.53 85 ALA A O 1
ATOM 672 N N . SER A 1 86 ? -25.686 -5.174 48.682 1.00 61.03 86 SER A N 1
ATOM 673 C CA . SER A 1 86 ? -25.808 -4.014 49.560 1.00 61.03 86 SER A CA 1
ATOM 674 C C . SER A 1 86 ? -24.982 -4.252 50.832 1.00 61.03 86 SER A C 1
ATOM 676 O O . SER A 1 86 ? -25.082 -5.343 51.408 1.00 61.03 86 SER A O 1
ATOM 678 N N . PRO A 1 87 ? -24.183 -3.277 51.299 1.00 60.38 87 PRO A N 1
ATOM 679 C CA . PRO A 1 87 ? -23.479 -3.425 52.562 1.00 60.38 87 PRO A CA 1
ATOM 680 C C . PRO A 1 87 ? -24.525 -3.648 53.657 1.00 60.38 87 PRO A C 1
ATOM 682 O O . PRO A 1 87 ? -25.396 -2.804 53.874 1.00 60.38 87 PRO A O 1
ATOM 685 N N . LYS A 1 88 ? -24.475 -4.806 54.328 1.00 59.19 88 LYS A N 1
ATOM 686 C CA . LYS A 1 88 ? -25.218 -5.012 55.573 1.00 59.19 88 LYS A CA 1
ATOM 687 C C . LYS A 1 88 ? -24.705 -3.962 56.552 1.00 59.19 88 LYS A C 1
ATOM 689 O O . LYS A 1 88 ? -23.603 -4.092 57.076 1.00 59.19 88 LYS A O 1
ATOM 694 N N . LEU A 1 89 ? -25.500 -2.914 56.756 1.00 59.06 89 LEU A N 1
ATOM 695 C CA . LEU A 1 89 ? -25.365 -1.994 57.875 1.00 59.06 89 LEU A CA 1
ATOM 696 C C . LEU A 1 89 ? -25.426 -2.835 59.149 1.00 59.06 89 LEU A C 1
ATOM 698 O O . LEU A 1 89 ? -26.493 -3.271 59.573 1.00 59.06 89 LEU A O 1
ATOM 702 N N . VAL A 1 90 ? -24.259 -3.122 59.719 1.00 61.22 90 VAL A N 1
ATOM 703 C CA . VAL A 1 90 ? -24.160 -3.663 61.068 1.00 61.22 90 VAL A CA 1
ATOM 704 C C . VAL A 1 90 ? -24.581 -2.531 61.996 1.00 61.22 90 VAL A C 1
ATOM 706 O O . VAL A 1 90 ? -23.835 -1.580 62.218 1.00 61.22 90 VAL A O 1
ATOM 709 N N . SER A 1 91 ? -25.814 -2.601 62.488 1.00 58.66 91 SER A N 1
ATOM 710 C CA . SER A 1 91 ? -26.302 -1.733 63.552 1.00 58.66 91 SER A CA 1
ATOM 711 C C . SER A 1 91 ? -25.564 -2.092 64.840 1.00 58.66 91 SER A C 1
ATOM 713 O O . SER A 1 91 ? -25.845 -3.122 65.455 1.00 58.66 91 SER A O 1
ATOM 715 N N . VAL A 1 92 ? -24.601 -1.260 65.233 1.00 64.75 92 VAL A N 1
ATOM 716 C CA . VAL A 1 92 ? -23.970 -1.341 66.554 1.00 64.75 92 VAL A CA 1
ATOM 717 C C . VAL A 1 92 ? -24.992 -0.836 67.580 1.00 64.75 92 VAL A C 1
ATOM 719 O O . VAL A 1 92 ? -25.508 0.271 67.402 1.00 64.75 92 VAL A O 1
ATOM 722 N N . PRO A 1 93 ? -25.340 -1.609 68.624 1.00 56.62 93 PRO A N 1
ATOM 723 C CA . PRO A 1 93 ? -26.261 -1.132 69.642 1.00 56.62 93 PRO A CA 1
ATOM 724 C C . PR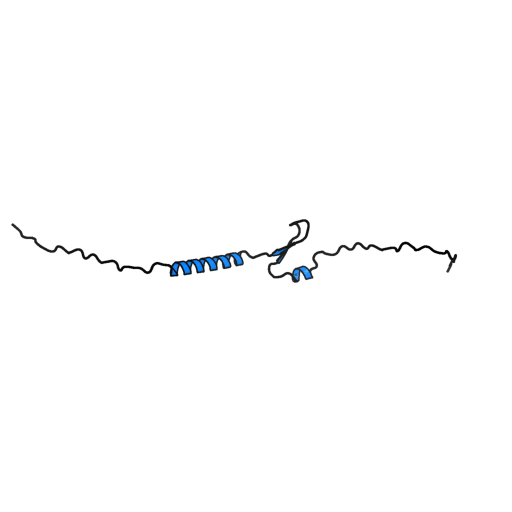O A 1 93 ? -25.609 0.019 70.415 1.00 56.62 93 PRO A C 1
ATOM 726 O O . PRO A 1 93 ? -24.563 -0.138 71.043 1.00 56.62 93 PRO A O 1
ATOM 729 N N . SER A 1 94 ? -26.243 1.188 70.340 1.00 56.34 94 SER A N 1
ATOM 730 C CA . SER A 1 94 ? -25.914 2.359 71.147 1.00 56.34 94 SER A CA 1
ATOM 731 C C . SER A 1 94 ? -26.245 2.052 72.609 1.00 56.34 94 SER A C 1
ATOM 733 O O . SER A 1 94 ? -27.414 1.998 72.993 1.00 56.34 94 SER A O 1
ATOM 735 N N . GLY A 1 95 ? -25.215 1.788 73.412 1.00 49.84 95 GLY A N 1
ATOM 736 C CA . GLY A 1 95 ? -25.332 1.638 74.858 1.00 49.84 95 GLY A CA 1
ATOM 737 C C . GLY A 1 95 ? -25.609 2.991 75.503 1.00 49.84 95 GLY A C 1
ATOM 738 O O . GLY A 1 95 ? -24.681 3.731 75.818 1.00 49.84 95 GLY A O 1
ATOM 739 N N . ALA A 1 96 ? -26.886 3.313 75.695 1.00 56.09 96 ALA A N 1
ATOM 740 C CA . ALA A 1 96 ? -27.323 4.443 76.498 1.00 56.09 96 ALA A CA 1
ATOM 741 C C . ALA A 1 96 ? -27.757 3.964 77.890 1.00 56.09 96 ALA A C 1
ATOM 743 O O . ALA A 1 96 ? -28.735 3.233 78.024 1.00 56.09 96 ALA A O 1
ATOM 744 N N . GLY A 1 97 ? -27.056 4.457 78.914 1.00 50.75 97 GLY A N 1
ATOM 745 C CA . GLY A 1 97 ? -27.599 4.642 80.260 1.00 50.75 97 GLY A CA 1
ATOM 746 C C . GLY A 1 97 ? -27.084 3.680 81.329 1.00 50.75 97 GLY A C 1
ATOM 747 O O . GLY A 1 97 ? -27.458 2.515 81.354 1.00 50.75 97 GLY A O 1
ATOM 748 N N . ARG A 1 98 ? -26.312 4.210 82.287 1.00 45.31 98 ARG A N 1
ATOM 749 C CA . ARG A 1 98 ? -26.823 4.531 83.635 1.00 45.31 98 ARG A CA 1
ATOM 750 C C . ARG A 1 98 ? -25.694 5.138 84.474 1.00 45.31 98 ARG A C 1
ATOM 752 O O . ARG A 1 98 ? -24.806 4.436 84.942 1.00 45.31 98 ARG A O 1
ATOM 759 N N . GLN A 1 99 ? -25.734 6.459 84.632 1.00 53.47 99 GLN A N 1
ATOM 760 C CA . GLN A 1 99 ? -25.146 7.107 85.799 1.00 53.47 99 GLN A CA 1
ATOM 761 C C . GLN A 1 99 ? -26.086 6.822 86.972 1.00 53.47 99 GLN A C 1
ATOM 763 O O . GLN A 1 99 ? -27.288 7.051 86.850 1.00 53.47 99 GLN A O 1
ATOM 768 N N . GLU A 1 100 ? -25.555 6.346 88.090 1.00 43.66 100 GLU A N 1
ATOM 769 C CA . GLU A 1 100 ? -26.177 6.579 89.388 1.00 43.66 100 GLU A CA 1
ATOM 770 C C . GLU A 1 100 ? -25.059 6.844 90.395 1.00 43.66 100 GLU A C 1
ATOM 772 O O . GLU A 1 100 ? -24.074 6.107 90.469 1.00 43.66 100 GLU A O 1
ATOM 777 N N . ALA A 1 101 ? -25.185 7.997 91.040 1.00 44.25 101 ALA A N 1
ATOM 778 C CA . ALA A 1 101 ? -24.265 8.569 92.001 1.00 44.25 101 ALA A CA 1
ATOM 779 C C . ALA A 1 101 ? -24.331 7.830 93.347 1.00 44.25 101 ALA A C 1
ATOM 781 O O . ALA A 1 101 ? -25.374 7.278 93.700 1.00 44.25 101 ALA A O 1
ATOM 782 N N . ALA A 1 102 ? -23.237 7.891 94.105 1.00 53.69 102 ALA A N 1
ATOM 783 C CA . ALA A 1 102 ? -23.198 7.674 95.548 1.00 53.69 102 ALA A CA 1
ATOM 784 C C . ALA A 1 102 ? -22.345 8.781 96.175 1.00 53.69 102 ALA A C 1
ATOM 786 O O . ALA A 1 102 ? -21.309 9.124 95.556 1.00 53.69 102 ALA A O 1
#

pLDDT: mean 71.78, std 15.31, range [36.47, 94.88]

Foldseek 3Di:
DDDDDDDDDDDDPDPPDDDDDDDDDDPDDPVNVVPDDPQWDWDDDPDPDIDIDHHDDPVVVVVVVVVVVVVVVVVVVVVPPDPPDDPPPPDDDDDDDDDDDD